Protein AF-A0A7C4ZYW7-F1 (afdb_monomer_lite)

pLDDT: mean 71.48, std 16.15, range [40.38, 89.31]

Sequence (88 aa):
MAQQKETYKGFDIIIDKPTAPTIATTPTAQGTPFAGKLTIGPREIDVVEVAPGTFITSYLPHTSYQSVSDLAKAVIDHTEEFNTTLRS

Structure (mmCIF, N/CA/C/O backbone):
data_AF-A0A7C4ZYW7-F1
#
_entry.id   AF-A0A7C4ZYW7-F1
#
loop_
_atom_site.group_PDB
_atom_site.id
_atom_site.type_symbol
_atom_site.label_atom_id
_atom_site.label_alt_id
_atom_site.label_comp_id
_atom_site.label_asym_id
_atom_site.label_entity_id
_atom_site.label_seq_id
_atom_site.pdbx_PDB_ins_code
_atom_site.Cartn_x
_atom_site.Cartn_y
_atom_site.Cartn_z
_atom_site.occupancy
_atom_site.B_iso_or_equiv
_atom_site.auth_seq_id
_atom_site.auth_comp_id
_atom_site.auth_asym_id
_atom_site.auth_atom_id
_atom_site.pdbx_PDB_model_num
ATOM 1 N N . MET A 1 1 ? 16.816 -1.872 7.796 1.00 50.84 1 MET A N 1
ATOM 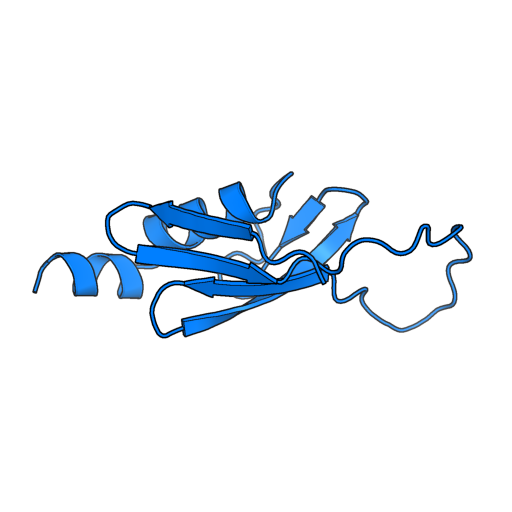2 C CA . MET A 1 1 ? 15.494 -1.797 7.146 1.00 50.84 1 MET A CA 1
ATOM 3 C C . MET A 1 1 ? 14.868 -0.495 7.609 1.00 50.84 1 MET A C 1
ATOM 5 O O . MET A 1 1 ? 14.766 -0.309 8.814 1.00 50.84 1 MET A O 1
ATOM 9 N N . ALA A 1 2 ? 14.600 0.451 6.706 1.00 57.91 2 ALA A N 1
ATOM 10 C CA . ALA A 1 2 ? 13.904 1.687 7.069 1.00 57.91 2 ALA A CA 1
ATOM 11 C C . ALA A 1 2 ? 12.411 1.458 6.844 1.00 57.91 2 ALA A C 1
ATOM 13 O O . ALA A 1 2 ? 11.966 1.379 5.702 1.00 57.91 2 ALA A O 1
ATOM 14 N N . GLN A 1 3 ? 11.670 1.307 7.934 1.00 70.25 3 GLN A N 1
ATOM 15 C CA . GLN A 1 3 ? 10.220 1.201 7.905 1.00 70.25 3 GLN A CA 1
ATOM 16 C C . GLN A 1 3 ? 9.644 2.620 7.914 1.00 70.25 3 GLN A C 1
ATOM 18 O O . GLN A 1 3 ? 9.937 3.405 8.819 1.00 70.25 3 GLN A O 1
ATOM 23 N N . GLN A 1 4 ? 8.862 2.972 6.896 1.00 80.81 4 GLN A N 1
ATOM 24 C CA . GLN A 1 4 ? 8.130 4.237 6.874 1.00 80.81 4 GLN A CA 1
ATOM 25 C C . GLN A 1 4 ? 6.727 3.983 7.413 1.00 80.81 4 GLN A C 1
ATOM 27 O O . GLN A 1 4 ? 5.985 3.190 6.844 1.00 80.81 4 GLN A O 1
ATOM 32 N N . LYS A 1 5 ? 6.356 4.666 8.496 1.00 84.75 5 LYS A N 1
ATOM 33 C CA . LYS A 1 5 ? 5.003 4.619 9.050 1.00 84.75 5 LYS A CA 1
ATOM 34 C C . LYS A 1 5 ? 4.302 5.956 8.823 1.00 84.75 5 LYS A C 1
ATOM 36 O O . LYS A 1 5 ? 4.853 7.003 9.152 1.00 84.75 5 LYS A O 1
ATOM 41 N N . GLU A 1 6 ? 3.090 5.918 8.289 1.00 87.75 6 GLU A N 1
ATOM 42 C CA . GLU A 1 6 ? 2.202 7.073 8.156 1.00 87.75 6 GLU A CA 1
ATOM 43 C C . GLU A 1 6 ? 0.758 6.682 8.492 1.00 87.75 6 GLU A C 1
ATOM 45 O O . GLU A 1 6 ? 0.442 5.505 8.607 1.00 87.75 6 GLU A O 1
ATOM 50 N N . THR A 1 7 ? -0.130 7.656 8.676 1.00 87.19 7 THR A N 1
ATOM 51 C CA . THR A 1 7 ? -1.553 7.397 8.937 1.00 87.19 7 THR A CA 1
ATOM 52 C C . THR A 1 7 ? -2.386 8.116 7.885 1.00 87.19 7 THR A C 1
ATOM 54 O O . THR A 1 7 ? -2.193 9.310 7.652 1.00 87.19 7 THR A O 1
ATOM 57 N N . TYR A 1 8 ? -3.330 7.414 7.255 1.00 86.75 8 TYR A N 1
ATOM 58 C CA . TYR A 1 8 ? -4.211 7.978 6.233 1.00 86.75 8 TYR A CA 1
ATOM 59 C C . TYR A 1 8 ? -5.657 7.539 6.449 1.00 86.75 8 TYR A C 1
ATOM 61 O O . TYR A 1 8 ? -5.940 6.350 6.567 1.00 86.75 8 TYR A O 1
ATOM 69 N N . LYS A 1 9 ? -6.578 8.511 6.518 1.00 82.75 9 LYS A N 1
ATOM 70 C CA . LYS A 1 9 ? -8.009 8.292 6.804 1.00 82.75 9 LYS A CA 1
ATOM 71 C C . LYS A 1 9 ? -8.270 7.388 8.025 1.00 82.75 9 LYS A C 1
ATOM 73 O O . LYS A 1 9 ? -9.247 6.663 8.041 1.00 82.75 9 LYS A O 1
ATOM 78 N N . GLY A 1 10 ? -7.40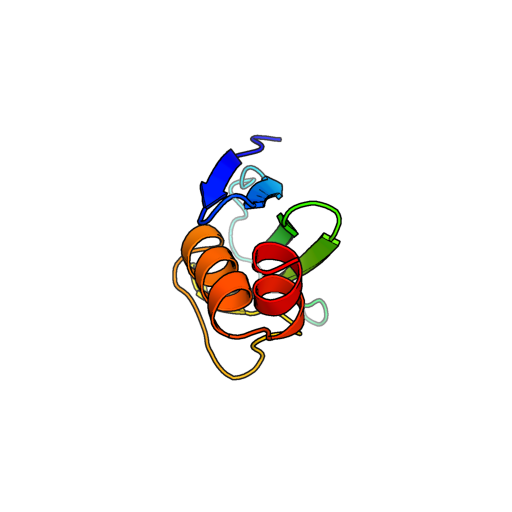8 7.423 9.043 1.00 83.44 10 GLY A N 1
ATOM 79 C CA . GLY A 1 10 ? -7.540 6.586 10.245 1.00 83.44 10 GLY A CA 1
ATOM 80 C C . GLY A 1 10 ? -6.913 5.190 10.146 1.00 83.44 10 GLY A C 1
ATOM 81 O O . GLY A 1 10 ? -6.903 4.476 11.142 1.00 83.44 10 GLY A O 1
ATOM 82 N N . PHE A 1 11 ? -6.337 4.816 9.000 1.00 83.75 11 PHE A N 1
ATOM 83 C CA . PHE A 1 11 ? -5.540 3.598 8.858 1.00 83.75 11 PHE A CA 1
ATOM 84 C C . PHE A 1 11 ? -4.050 3.885 9.030 1.00 83.75 11 PHE A C 1
ATOM 86 O O . PHE A 1 11 ? -3.505 4.780 8.380 1.00 83.75 11 PHE A O 1
ATOM 93 N N . ASP A 1 12 ? -3.379 3.098 9.870 1.00 88.19 12 ASP A N 1
ATOM 94 C CA . ASP A 1 12 ? -1.920 3.043 9.913 1.00 88.19 12 ASP A CA 1
ATOM 95 C C . ASP A 1 12 ? -1.390 2.370 8.643 1.00 88.19 12 ASP A C 1
ATOM 97 O O . ASP A 1 12 ? -1.684 1.211 8.373 1.00 88.19 12 ASP A O 1
ATOM 101 N N . ILE A 1 13 ? -0.589 3.092 7.877 1.00 89.31 13 ILE A N 1
ATOM 102 C CA . ILE A 1 13 ? 0.157 2.592 6.733 1.00 89.31 13 ILE A CA 1
ATOM 103 C C . ILE A 1 13 ? 1.595 2.365 7.192 1.00 89.31 13 ILE A C 1
ATOM 105 O O . ILE A 1 13 ? 2.287 3.293 7.607 1.00 89.31 13 ILE A O 1
ATOM 109 N N . ILE A 1 14 ? 2.062 1.129 7.098 1.00 87.75 14 ILE A N 1
ATOM 110 C CA . ILE A 1 14 ? 3.430 0.731 7.403 1.00 87.75 14 ILE A CA 1
ATOM 111 C C . ILE A 1 14 ? 4.035 0.202 6.109 1.00 87.75 14 ILE A C 1
ATOM 113 O O . ILE A 1 14 ? 3.606 -0.806 5.558 1.00 87.75 14 ILE A O 1
ATOM 117 N N . ILE A 1 15 ? 5.021 0.923 5.598 1.00 85.00 15 ILE A N 1
ATOM 118 C CA . ILE A 1 15 ? 5.745 0.585 4.385 1.00 85.00 15 ILE A CA 1
ATOM 119 C C . ILE A 1 15 ? 7.082 0.007 4.822 1.00 85.00 15 ILE A C 1
ATOM 121 O O . ILE A 1 15 ? 8.015 0.739 5.172 1.00 85.00 15 ILE A O 1
ATOM 125 N N . ASP A 1 16 ? 7.187 -1.312 4.760 1.00 76.69 16 ASP A N 1
ATOM 126 C CA . ASP A 1 16 ? 8.460 -2.010 4.837 1.00 76.69 16 ASP A CA 1
ATOM 127 C C . ASP A 1 16 ? 9.118 -1.941 3.462 1.00 76.69 16 ASP A C 1
ATOM 129 O O . ASP A 1 16 ? 9.143 -2.891 2.672 1.00 76.69 16 ASP A O 1
ATOM 133 N N . LYS A 1 17 ? 9.626 -0.742 3.158 1.00 62.50 17 LYS A N 1
ATOM 134 C CA . LYS A 1 17 ? 10.470 -0.533 1.994 1.00 62.50 17 LYS A CA 1
ATOM 135 C C . LYS A 1 17 ? 11.773 -1.294 2.258 1.00 62.50 17 LYS A C 1
ATOM 137 O O . LYS A 1 17 ? 12.410 -1.062 3.292 1.00 62.50 17 LYS A O 1
ATOM 142 N N . PRO A 1 18 ? 12.243 -2.158 1.345 1.00 52.50 18 PRO A N 1
ATOM 143 C CA . PRO A 1 18 ? 13.632 -2.555 1.376 1.00 52.50 18 PRO A CA 1
ATOM 144 C C . PRO A 1 18 ? 14.426 -1.254 1.265 1.00 52.50 18 PRO A C 1
ATOM 146 O O . PRO A 1 18 ? 14.372 -0.567 0.246 1.00 52.50 18 PRO A O 1
ATOM 149 N N . THR A 1 19 ? 15.112 -0.862 2.346 1.00 44.34 19 THR A N 1
ATOM 150 C CA . THR A 1 19 ? 16.224 0.094 2.272 1.00 44.34 19 THR A CA 1
ATOM 151 C C . THR A 1 19 ? 17.054 -0.390 1.112 1.00 44.34 19 THR A C 1
ATOM 153 O O . THR A 1 19 ? 17.635 -1.466 1.238 1.00 44.34 19 THR A O 1
ATOM 156 N N . ALA A 1 20 ? 16.985 0.311 -0.019 1.00 42.62 20 ALA A N 1
ATOM 157 C CA . ALA A 1 20 ? 17.613 -0.142 -1.240 1.00 42.62 20 ALA A CA 1
ATOM 158 C C . ALA A 1 20 ? 19.039 -0.562 -0.878 1.00 42.62 20 ALA A C 1
ATOM 160 O O . ALA A 1 20 ? 19.781 0.272 -0.349 1.00 42.62 20 ALA A O 1
ATOM 161 N N . PRO A 1 21 ? 19.473 -1.809 -1.118 1.00 41.78 21 PRO A N 1
ATOM 162 C CA . PRO A 1 21 ? 20.842 -1.909 -1.532 1.00 41.78 21 PRO A CA 1
ATOM 163 C C . PRO A 1 21 ? 20.876 -1.159 -2.860 1.00 41.78 21 PRO A C 1
ATOM 165 O O . PRO A 1 21 ? 19.975 -1.266 -3.690 1.00 41.78 21 PRO A O 1
ATOM 168 N N . THR A 1 22 ? 21.892 -0.351 -3.060 1.00 41.88 22 THR A N 1
ATOM 169 C CA . THR A 1 22 ? 22.344 0.024 -4.389 1.00 41.88 22 THR A CA 1
ATOM 170 C C . THR A 1 22 ? 22.489 -1.261 -5.219 1.00 41.88 22 THR A C 1
ATOM 172 O O . THR A 1 22 ? 23.531 -1.904 -5.154 1.00 41.88 22 THR A O 1
ATOM 175 N N . ILE A 1 23 ? 21.455 -1.717 -5.935 1.00 46.47 23 ILE A N 1
ATOM 176 C CA . ILE A 1 23 ? 21.591 -2.877 -6.820 1.00 46.47 23 ILE A CA 1
ATOM 177 C C . ILE A 1 23 ? 21.955 -2.319 -8.186 1.00 46.47 23 ILE A C 1
ATOM 179 O O . ILE A 1 23 ? 21.107 -1.834 -8.933 1.00 46.47 23 ILE A O 1
ATOM 183 N N . ALA A 1 24 ? 23.256 -2.350 -8.474 1.00 40.81 24 ALA A N 1
ATOM 184 C CA . ALA A 1 24 ? 23.757 -2.256 -9.831 1.00 40.81 24 ALA A CA 1
ATOM 185 C C . ALA A 1 24 ? 22.977 -3.257 -10.694 1.00 40.81 24 ALA A C 1
ATOM 187 O O . ALA A 1 24 ? 22.907 -4.448 -10.395 1.00 40.81 24 ALA A O 1
ATOM 188 N N . THR A 1 25 ? 22.336 -2.742 -11.732 1.00 41.25 25 THR A N 1
ATOM 189 C CA . THR A 1 25 ? 21.523 -3.496 -12.674 1.00 41.25 25 THR A CA 1
ATOM 190 C C . THR A 1 25 ? 22.371 -4.538 -13.400 1.00 41.25 25 THR A C 1
ATOM 192 O O . THR A 1 25 ? 23.080 -4.202 -14.348 1.00 41.25 25 THR A O 1
ATOM 195 N N . THR A 1 26 ? 22.225 -5.806 -13.027 1.00 40.88 26 THR A N 1
ATOM 196 C CA . THR A 1 26 ? 22.378 -6.908 -13.981 1.00 40.88 26 THR A CA 1
ATOM 197 C C . THR A 1 26 ? 21.065 -7.690 -13.975 1.00 40.88 26 THR A C 1
ATOM 199 O O . THR A 1 26 ? 20.778 -8.378 -12.996 1.00 40.88 26 THR A O 1
ATOM 202 N N . PRO A 1 27 ? 20.216 -7.554 -15.008 1.00 45.06 27 PRO A N 1
ATOM 203 C CA . PRO A 1 27 ? 18.962 -8.286 -15.081 1.00 45.06 27 PRO A CA 1
ATOM 204 C C . PRO A 1 27 ? 19.271 -9.749 -15.405 1.00 45.06 27 PRO A C 1
ATOM 206 O O . PRO A 1 27 ? 19.618 -10.083 -16.535 1.00 45.06 27 PRO A O 1
ATOM 209 N N . THR A 1 28 ? 19.162 -10.635 -14.419 1.00 40.38 28 THR A N 1
ATOM 210 C CA . THR A 1 28 ? 19.092 -12.078 -14.671 1.00 40.38 28 THR A CA 1
ATOM 211 C C . THR A 1 28 ? 17.643 -12.528 -14.625 1.00 40.38 28 THR A C 1
ATOM 213 O O . THR A 1 28 ? 16.885 -12.151 -13.735 1.00 40.38 28 THR A O 1
ATOM 216 N N . ALA A 1 29 ? 17.275 -13.295 -15.645 1.00 48.50 29 ALA A N 1
ATOM 217 C CA . ALA A 1 29 ? 15.939 -13.775 -15.933 1.00 48.50 29 ALA A CA 1
ATOM 218 C C . ALA A 1 29 ? 15.228 -14.421 -14.728 1.00 48.50 29 ALA A C 1
ATOM 220 O O . ALA A 1 29 ? 15.848 -15.104 -13.918 1.00 48.50 29 ALA A O 1
ATOM 221 N N . GLN A 1 30 ? 13.897 -14.289 -14.723 1.00 42.25 30 GLN A N 1
ATOM 222 C CA . GLN A 1 30 ? 12.964 -15.118 -13.950 1.00 42.25 30 GLN A CA 1
ATOM 223 C C . GLN A 1 30 ? 12.930 -14.860 -12.430 1.00 42.25 30 GLN A C 1
ATOM 225 O O . GLN A 1 30 ? 13.207 -15.723 -11.607 1.00 42.25 30 GLN A O 1
ATOM 230 N N . GLY A 1 31 ? 12.497 -13.663 -12.048 1.00 42.97 31 GLY A N 1
ATOM 231 C CA . GLY A 1 31 ? 12.127 -13.348 -10.671 1.00 42.97 31 GLY A CA 1
ATOM 232 C C . GLY A 1 31 ? 11.577 -11.937 -10.617 1.00 42.97 31 GLY A C 1
ATOM 233 O O . GLY A 1 31 ? 12.331 -10.980 -10.753 1.00 42.97 31 GLY A O 1
ATOM 234 N N . THR A 1 32 ? 10.259 -11.796 -10.503 1.00 47.00 32 THR A N 1
ATOM 235 C CA . THR A 1 32 ? 9.609 -10.498 -10.297 1.00 47.00 32 THR A CA 1
ATOM 236 C C . THR A 1 32 ? 10.276 -9.811 -9.102 1.00 47.00 32 THR A C 1
ATOM 238 O O . THR A 1 32 ? 10.309 -10.415 -8.027 1.00 47.00 32 THR A O 1
ATOM 241 N N . PRO A 1 33 ? 10.839 -8.598 -9.243 1.00 52.91 33 PRO A N 1
ATOM 242 C CA . PRO A 1 33 ? 11.451 -7.916 -8.114 1.00 52.91 33 PRO A CA 1
ATOM 243 C C . PRO A 1 33 ? 10.356 -7.581 -7.098 1.00 52.91 33 PRO A C 1
ATOM 245 O O . PRO A 1 33 ? 9.476 -6.749 -7.324 1.00 52.91 33 PRO A O 1
ATOM 248 N N . PHE A 1 34 ? 10.384 -8.299 -5.977 1.00 55.31 34 PHE A N 1
ATOM 249 C CA . PHE A 1 34 ? 9.555 -8.000 -4.824 1.00 55.31 34 PHE A CA 1
ATOM 250 C C . PHE A 1 34 ? 10.059 -6.699 -4.205 1.00 55.31 34 PHE A C 1
ATOM 252 O O . PHE A 1 34 ? 11.196 -6.624 -3.735 1.00 55.31 34 PHE A O 1
ATOM 259 N N . ALA A 1 35 ? 9.222 -5.668 -4.246 1.00 62.91 35 ALA A N 1
ATOM 260 C CA . ALA A 1 35 ? 9.636 -4.309 -3.932 1.00 62.91 35 ALA A CA 1
ATOM 261 C C . ALA A 1 35 ? 9.351 -3.897 -2.492 1.00 62.91 35 ALA A C 1
ATOM 263 O O . ALA A 1 35 ? 9.853 -2.865 -2.062 1.00 62.91 35 ALA A O 1
ATOM 264 N N . GLY A 1 36 ? 8.565 -4.672 -1.743 1.00 73.00 36 GLY A N 1
ATOM 265 C CA . GLY A 1 36 ? 8.313 -4.424 -0.327 1.00 73.00 36 GLY A CA 1
ATOM 266 C C . GLY A 1 36 ? 6.987 -4.991 0.168 1.00 73.00 36 GLY A C 1
ATOM 267 O O . GLY A 1 36 ? 6.128 -5.397 -0.619 1.00 73.00 36 GLY A O 1
ATOM 268 N N . LYS A 1 37 ? 6.831 -4.996 1.496 1.00 80.75 37 LYS A N 1
ATOM 269 C CA . LYS A 1 37 ? 5.548 -5.258 2.159 1.00 80.75 37 LYS A CA 1
ATOM 270 C C . LYS A 1 37 ? 4.894 -3.937 2.541 1.00 80.75 37 LYS A C 1
ATOM 272 O O . LYS A 1 37 ? 5.545 -3.040 3.077 1.00 80.75 37 LYS A O 1
ATOM 277 N N . LEU A 1 38 ? 3.607 -3.830 2.245 1.00 85.50 38 LEU A N 1
ATOM 278 C CA . LEU A 1 38 ? 2.761 -2.712 2.620 1.00 85.50 38 LEU A CA 1
ATOM 279 C C . LEU A 1 38 ? 1.711 -3.218 3.600 1.00 85.50 38 LEU A C 1
ATOM 281 O O . LEU A 1 38 ? 0.857 -4.014 3.234 1.00 85.50 38 LEU A O 1
ATOM 285 N N . THR A 1 39 ? 1.732 -2.731 4.827 1.00 87.62 39 THR A N 1
ATOM 286 C CA . THR A 1 39 ? 0.718 -3.062 5.826 1.00 87.62 39 THR A CA 1
ATOM 287 C C . THR A 1 39 ? -0.216 -1.870 5.993 1.00 87.62 39 THR A C 1
ATOM 289 O O . THR A 1 39 ? 0.240 -0.753 6.216 1.00 87.62 39 THR A O 1
ATOM 292 N N . ILE A 1 40 ? -1.523 -2.085 5.863 1.00 86.75 40 ILE A N 1
ATOM 293 C CA . ILE A 1 40 ? -2.573 -1.080 6.047 1.00 86.75 40 ILE A CA 1
ATOM 294 C C . ILE A 1 40 ? -3.508 -1.568 7.157 1.00 86.75 40 ILE A C 1
ATOM 296 O O . ILE A 1 40 ? -4.292 -2.503 6.972 1.00 86.75 40 ILE A O 1
ATOM 300 N N . GLY A 1 41 ? -3.420 -0.946 8.330 1.00 84.44 41 GLY A N 1
ATOM 301 C CA . GLY A 1 41 ? -4.114 -1.384 9.537 1.00 84.44 41 GLY A CA 1
ATOM 302 C C . GLY A 1 41 ? -3.762 -2.842 9.873 1.00 84.44 41 GLY A C 1
ATOM 303 O O . GLY A 1 41 ? -2.584 -3.149 10.043 1.00 84.44 41 GLY A O 1
ATOM 304 N N . PRO A 1 42 ? -4.745 -3.759 9.958 1.00 81.62 42 PRO A N 1
ATOM 305 C CA . PRO A 1 42 ? -4.497 -5.176 10.222 1.00 81.62 42 PRO A CA 1
ATOM 306 C C . PRO A 1 42 ? -4.134 -5.995 8.969 1.00 81.62 42 PRO A C 1
ATOM 308 O O . PRO A 1 42 ? -4.005 -7.214 9.071 1.00 81.62 42 PRO A O 1
ATOM 311 N N . ARG A 1 43 ? -4.041 -5.381 7.781 1.00 83.00 43 ARG A N 1
ATOM 312 C CA . ARG A 1 43 ? -3.854 -6.106 6.516 1.00 83.00 43 ARG A CA 1
ATOM 313 C C . ARG A 1 43 ? -2.457 -5.929 5.963 1.00 83.00 43 ARG A C 1
ATOM 315 O O . ARG A 1 43 ? -1.981 -4.808 5.858 1.00 83.00 43 ARG A O 1
ATOM 322 N N . GLU A 1 44 ? -1.856 -7.022 5.520 1.00 84.62 44 GLU A N 1
ATOM 323 C CA . GLU A 1 44 ? -0.605 -7.008 4.766 1.00 84.62 44 GLU A CA 1
ATOM 324 C C . GLU A 1 44 ? -0.885 -7.167 3.270 1.00 84.62 44 GLU A C 1
ATOM 326 O O . GLU A 1 44 ? -1.739 -7.950 2.850 1.00 84.62 44 GLU A O 1
ATOM 331 N N . ILE A 1 45 ? -0.163 -6.397 2.468 1.00 83.62 45 ILE A N 1
ATOM 332 C CA . ILE A 1 45 ? -0.323 -6.276 1.028 1.00 83.62 45 ILE A CA 1
ATOM 333 C C . ILE A 1 45 ? 1.057 -6.386 0.393 1.00 83.62 45 ILE A C 1
ATOM 335 O O . ILE A 1 45 ? 1.985 -5.646 0.725 1.00 83.62 45 ILE A O 1
ATOM 339 N N . ASP A 1 46 ? 1.187 -7.307 -0.552 1.00 82.25 46 ASP A N 1
ATOM 340 C CA . ASP A 1 46 ? 2.405 -7.439 -1.335 1.00 82.25 46 ASP A CA 1
ATOM 341 C C . ASP A 1 46 ? 2.432 -6.388 -2.457 1.00 82.25 46 ASP A C 1
ATOM 343 O O . ASP A 1 46 ? 1.430 -6.136 -3.145 1.00 82.25 46 ASP A O 1
ATOM 347 N N . VAL A 1 47 ? 3.595 -5.752 -2.619 1.00 81.38 47 VAL A N 1
ATOM 348 C CA . VAL A 1 47 ? 3.830 -4.700 -3.612 1.00 81.38 47 VAL A CA 1
ATOM 349 C C . VAL A 1 47 ? 4.967 -5.119 -4.534 1.00 81.38 47 VAL A C 1
ATOM 351 O O . VAL A 1 47 ? 6.030 -5.572 -4.100 1.00 81.38 47 VAL A O 1
ATOM 354 N N . VAL A 1 48 ? 4.739 -4.947 -5.831 1.00 80.12 48 VAL A N 1
ATOM 355 C CA . VAL A 1 48 ? 5.686 -5.305 -6.887 1.00 80.12 48 VAL A CA 1
ATOM 356 C C . VAL A 1 48 ? 6.107 -4.039 -7.615 1.00 80.12 48 VAL A C 1
ATOM 358 O O . VAL A 1 48 ? 5.267 -3.220 -7.981 1.00 80.12 48 VAL A O 1
ATOM 361 N N . GLU A 1 49 ? 7.406 -3.877 -7.840 1.00 78.31 49 GLU A N 1
ATOM 362 C CA . GLU A 1 49 ? 7.948 -2.798 -8.665 1.00 78.31 49 GLU A CA 1
ATOM 363 C C . GLU A 1 49 ? 8.117 -3.330 -10.085 1.00 78.31 49 GLU A C 1
ATOM 365 O O . GLU A 1 49 ? 8.918 -4.222 -10.339 1.00 78.31 49 GLU A O 1
ATOM 370 N N . VAL A 1 50 ? 7.317 -2.827 -11.019 1.00 77.00 50 VAL A N 1
ATOM 371 C CA . VAL A 1 50 ? 7.342 -3.289 -12.419 1.00 77.00 50 VAL A CA 1
ATOM 372 C C . VAL A 1 50 ? 8.319 -2.498 -13.281 1.00 77.00 50 VAL A C 1
ATOM 374 O O . VAL A 1 50 ? 8.768 -2.985 -14.316 1.00 77.00 50 VAL A O 1
ATOM 377 N N . ALA A 1 51 ? 8.669 -1.292 -12.848 1.00 73.94 51 ALA A N 1
ATOM 378 C CA . ALA A 1 51 ? 9.709 -0.454 -13.426 1.00 73.94 51 ALA A CA 1
ATOM 379 C C . ALA A 1 51 ? 10.299 0.428 -12.314 1.00 73.94 51 ALA A C 1
ATOM 381 O O . ALA A 1 51 ? 9.624 0.617 -11.306 1.00 73.94 51 ALA A O 1
ATOM 382 N N . PRO A 1 52 ? 11.508 0.994 -12.471 1.00 72.12 52 PRO A N 1
ATOM 383 C CA . PRO A 1 52 ? 12.116 1.839 -11.447 1.00 72.12 52 PRO A CA 1
ATOM 384 C C . PRO A 1 52 ? 11.175 2.960 -10.982 1.00 72.12 52 PRO A C 1
ATOM 386 O O . PRO A 1 52 ? 10.755 3.799 -11.779 1.00 72.12 52 PRO A O 1
ATOM 389 N N . GLY A 1 53 ? 10.826 2.952 -9.697 1.00 70.94 53 GLY A N 1
ATOM 390 C CA . GLY A 1 53 ? 9.885 3.886 -9.079 1.00 70.94 53 GLY A CA 1
ATOM 391 C C . GLY A 1 53 ? 8.406 3.589 -9.338 1.00 70.94 53 GLY A C 1
ATOM 392 O O . GLY A 1 53 ? 7.566 4.255 -8.756 1.00 70.94 53 GLY A O 1
ATOM 393 N N . THR A 1 54 ? 8.068 2.592 -10.155 1.00 81.50 54 THR A N 1
ATOM 394 C CA . THR A 1 54 ? 6.695 2.254 -10.552 1.00 81.50 54 THR A CA 1
ATOM 395 C C . THR A 1 54 ? 6.217 0.981 -9.857 1.00 81.50 54 THR A C 1
ATOM 397 O O . THR A 1 54 ? 6.677 -0.122 -10.156 1.00 81.50 54 THR A O 1
ATOM 400 N N . PHE A 1 55 ? 5.236 1.131 -8.973 1.00 83.06 55 PHE A N 1
ATOM 401 C CA . PHE A 1 55 ? 4.719 0.083 -8.098 1.00 83.06 55 PHE A CA 1
ATOM 402 C C . PHE A 1 55 ? 3.282 -0.301 -8.455 1.00 83.06 55 PHE A C 1
ATOM 404 O O . PHE A 1 55 ? 2.461 0.558 -8.783 1.00 83.06 55 PHE A O 1
ATOM 411 N N . ILE A 1 56 ? 2.976 -1.591 -8.339 1.00 83.62 56 ILE A N 1
ATOM 412 C CA . ILE A 1 56 ? 1.632 -2.165 -8.462 1.00 83.62 56 ILE A CA 1
ATOM 413 C C . ILE A 1 56 ? 1.356 -3.112 -7.290 1.00 83.62 56 ILE A C 1
ATOM 415 O O . ILE A 1 56 ? 2.269 -3.574 -6.601 1.00 83.62 56 ILE A O 1
ATOM 419 N N . THR A 1 57 ? 0.085 -3.434 -7.079 1.00 82.62 57 THR A N 1
ATOM 420 C CA . THR A 1 57 ? -0.353 -4.414 -6.081 1.00 82.62 57 THR A CA 1
ATOM 421 C C . THR A 1 57 ? -1.488 -5.266 -6.635 1.00 82.62 57 THR A C 1
ATOM 423 O O . THR A 1 57 ? -2.183 -4.849 -7.559 1.00 82.62 57 THR A O 1
ATOM 426 N N . SER A 1 58 ? -1.716 -6.440 -6.050 1.00 80.69 58 SER A N 1
ATOM 427 C CA . SER A 1 58 ? -2.804 -7.351 -6.422 1.00 80.69 58 SER A CA 1
ATOM 428 C C . SER A 1 58 ? -4.198 -6.723 -6.305 1.00 80.69 58 SER A C 1
ATOM 430 O O . SER A 1 58 ? -5.105 -7.138 -7.017 1.00 80.69 58 SER A O 1
ATOM 432 N N . TYR A 1 59 ? -4.370 -5.714 -5.444 1.00 79.38 59 TYR A N 1
ATOM 433 C CA . TYR A 1 59 ? -5.633 -4.978 -5.303 1.00 79.38 59 TYR A CA 1
ATOM 434 C C . TYR A 1 59 ? -5.880 -3.981 -6.446 1.00 79.38 59 TYR A C 1
ATOM 436 O O . TYR A 1 59 ? -7.026 -3.680 -6.761 1.00 79.38 59 TYR A O 1
ATOM 444 N N . LEU A 1 60 ? -4.815 -3.477 -7.078 1.00 81.38 60 LEU A N 1
ATOM 445 C CA . LEU A 1 60 ? -4.859 -2.486 -8.158 1.00 81.38 60 LEU A CA 1
ATOM 446 C C . LEU A 1 60 ? -3.869 -2.884 -9.273 1.00 81.38 60 LEU A C 1
ATOM 448 O O . LEU A 1 60 ? -2.887 -2.182 -9.511 1.00 81.38 60 LEU A O 1
ATOM 452 N N . PRO A 1 61 ? -4.092 -4.016 -9.969 1.00 75.50 61 PRO A N 1
ATOM 453 C CA . PRO A 1 61 ? -3.116 -4.570 -10.912 1.00 75.50 61 PRO A CA 1
ATOM 454 C C . PRO A 1 61 ? -2.996 -3.765 -12.215 1.00 75.50 61 PRO A C 1
ATOM 456 O O . PRO A 1 61 ? -2.012 -3.902 -12.937 1.00 75.50 61 PRO A O 1
ATOM 459 N N . HIS A 1 62 ? -3.991 -2.929 -12.524 1.00 79.12 62 HIS A N 1
ATOM 460 C CA . HIS A 1 62 ? -4.037 -2.108 -13.739 1.00 79.12 62 HIS A CA 1
ATOM 461 C C . HIS A 1 62 ? -3.646 -0.646 -13.505 1.00 79.12 62 HIS A C 1
ATOM 463 O O . HIS A 1 62 ? -3.620 0.131 -14.459 1.00 79.12 62 HIS A O 1
ATOM 469 N N . THR A 1 63 ? -3.331 -0.275 -12.263 1.00 79.62 63 THR A N 1
ATOM 470 C CA . THR A 1 63 ? -2.960 1.093 -11.909 1.00 79.62 63 THR A CA 1
ATOM 471 C C . THR A 1 63 ? -1.580 1.090 -11.281 1.00 79.62 63 THR A C 1
ATOM 473 O O . THR A 1 63 ? -1.341 0.444 -10.264 1.00 79.62 63 THR A O 1
ATOM 476 N N . SER A 1 64 ? -0.660 1.814 -11.907 1.00 83.75 64 SER A N 1
ATOM 477 C CA . SER A 1 64 ? 0.720 1.923 -11.456 1.00 83.75 64 SER A CA 1
ATOM 478 C C . SER A 1 64 ? 0.968 3.247 -10.749 1.00 83.75 64 SER A C 1
ATOM 480 O O . SER A 1 64 ? 0.548 4.297 -11.234 1.00 83.75 64 SER A O 1
ATOM 482 N N . TYR A 1 65 ? 1.722 3.203 -9.657 1.00 84.38 65 TYR A N 1
ATOM 483 C CA . TYR A 1 65 ? 1.972 4.349 -8.791 1.00 84.38 65 TYR A CA 1
ATOM 484 C C . TYR A 1 65 ? 3.462 4.639 -8.682 1.00 84.38 65 TYR A C 1
ATOM 486 O O . TYR A 1 65 ? 4.266 3.718 -8.603 1.00 84.38 65 TYR A O 1
ATOM 494 N N . GLN A 1 66 ? 3.835 5.919 -8.614 1.00 82.62 66 GLN A N 1
ATOM 495 C CA . GLN A 1 66 ? 5.244 6.325 -8.491 1.00 82.62 66 GLN A CA 1
ATOM 496 C C . GLN A 1 66 ? 5.788 6.231 -7.049 1.00 82.62 66 GLN A C 1
ATOM 498 O O . GLN A 1 66 ? 6.940 6.555 -6.761 1.00 82.62 66 GLN A O 1
ATOM 503 N N . SER A 1 67 ? 4.935 5.843 -6.098 1.00 80.62 67 SER A N 1
ATOM 504 C CA . SER A 1 67 ? 5.285 5.684 -4.690 1.00 80.62 67 SER A CA 1
ATOM 505 C C . SER A 1 67 ? 4.364 4.671 -4.025 1.00 80.62 67 SER A C 1
ATOM 507 O O . SER A 1 67 ? 3.154 4.679 -4.249 1.00 80.62 67 SER A O 1
ATOM 509 N N . VAL A 1 68 ? 4.928 3.847 -3.141 1.00 80.81 68 VAL A N 1
ATOM 510 C CA . VAL A 1 68 ? 4.163 2.881 -2.338 1.00 80.81 68 VAL A CA 1
ATOM 511 C C . VAL A 1 68 ? 3.167 3.585 -1.406 1.00 80.81 68 VAL A C 1
ATOM 513 O O . VAL A 1 68 ? 2.096 3.052 -1.148 1.00 80.81 68 VAL A O 1
ATOM 516 N N . SER A 1 69 ? 3.471 4.807 -0.951 1.00 83.62 69 SER A N 1
ATOM 517 C CA . SER A 1 69 ? 2.542 5.618 -0.144 1.00 83.62 69 SER A CA 1
ATOM 518 C C . SER A 1 69 ? 1.300 6.029 -0.943 1.00 83.62 69 SER A C 1
ATOM 520 O O . SER A 1 69 ? 0.184 5.968 -0.431 1.00 83.62 69 SER A O 1
ATOM 522 N N . ASP A 1 70 ? 1.479 6.404 -2.212 1.00 86.44 70 ASP A N 1
ATOM 523 C CA . ASP A 1 70 ? 0.367 6.791 -3.088 1.00 86.44 70 ASP A CA 1
ATOM 524 C C . ASP A 1 70 ? -0.492 5.576 -3.455 1.00 86.44 70 ASP A C 1
ATOM 526 O O . ASP A 1 70 ? -1.716 5.612 -3.336 1.00 86.44 70 ASP A O 1
ATOM 530 N N . LEU A 1 71 ? 0.168 4.451 -3.751 1.00 86.44 71 LEU A N 1
ATOM 531 C CA . LEU A 1 71 ? -0.480 3.154 -3.920 1.00 86.44 71 LEU A CA 1
ATOM 532 C C . LEU A 1 71 ? -1.305 2.773 -2.685 1.00 86.44 71 LEU A C 1
ATOM 534 O O . LEU A 1 71 ? -2.461 2.388 -2.820 1.00 86.44 71 LEU A O 1
ATOM 538 N N . ALA A 1 72 ? -0.752 2.912 -1.477 1.00 86.44 72 ALA A N 1
ATOM 539 C CA . ALA A 1 72 ? -1.450 2.587 -0.233 1.00 86.44 72 ALA A CA 1
ATOM 540 C C . ALA A 1 72 ? -2.707 3.441 -0.026 1.00 86.44 72 ALA A C 1
ATOM 542 O O . ALA A 1 72 ? -3.768 2.922 0.323 1.00 86.44 72 ALA A O 1
ATOM 543 N N . LYS A 1 73 ? -2.605 4.747 -0.288 1.00 87.94 73 LYS A N 1
ATOM 544 C CA . LYS A 1 73 ? -3.740 5.677 -0.226 1.00 87.94 73 LYS A CA 1
ATOM 545 C C . LYS A 1 73 ? -4.818 5.307 -1.234 1.00 87.94 73 LYS A C 1
ATOM 547 O O . LYS A 1 73 ? -5.994 5.296 -0.879 1.00 87.94 73 LYS A O 1
ATOM 552 N N . ALA A 1 74 ? -4.420 4.950 -2.452 1.00 88.19 74 ALA A N 1
ATOM 553 C CA . ALA A 1 74 ? -5.346 4.510 -3.481 1.00 88.19 74 ALA A CA 1
ATOM 554 C C . ALA A 1 74 ? -6.021 3.179 -3.131 1.00 88.19 74 ALA A C 1
ATOM 556 O O . ALA A 1 74 ? -7.218 3.038 -3.348 1.00 88.19 74 ALA A O 1
ATOM 557 N N . VAL A 1 75 ? -5.301 2.225 -2.534 1.00 86.69 75 VAL A N 1
ATOM 558 C CA . VAL A 1 75 ? -5.901 0.975 -2.042 1.00 86.69 75 VAL A CA 1
ATOM 559 C C . VAL A 1 75 ? -6.980 1.268 -0.999 1.00 86.69 75 VAL A C 1
ATOM 561 O O . VAL A 1 75 ? -8.069 0.705 -1.089 1.00 86.69 75 VAL A O 1
ATOM 564 N N . ILE A 1 76 ? -6.718 2.173 -0.051 1.00 86.38 76 ILE A N 1
ATOM 565 C CA . ILE A 1 76 ? -7.711 2.586 0.955 1.00 86.38 76 ILE A CA 1
ATOM 566 C C . ILE A 1 76 ? -8.928 3.248 0.294 1.00 86.38 76 ILE A C 1
ATOM 568 O O . ILE A 1 76 ? -10.053 3.032 0.736 1.00 86.38 76 ILE A O 1
ATOM 572 N N . ASP A 1 77 ? -8.717 4.057 -0.746 1.00 85.12 77 ASP A N 1
ATOM 573 C CA . ASP A 1 77 ? -9.793 4.789 -1.422 1.00 85.12 77 ASP A CA 1
ATOM 574 C C . ASP A 1 77 ? -10.663 3.889 -2.316 1.00 85.12 77 ASP A C 1
ATOM 576 O O . ASP A 1 77 ? -11.889 3.993 -2.291 1.00 85.12 77 ASP A O 1
ATOM 580 N N . HIS A 1 78 ? -10.034 2.976 -3.062 1.00 77.88 78 HIS A N 1
ATOM 581 C CA . HIS A 1 78 ? -10.684 2.144 -4.077 1.00 77.88 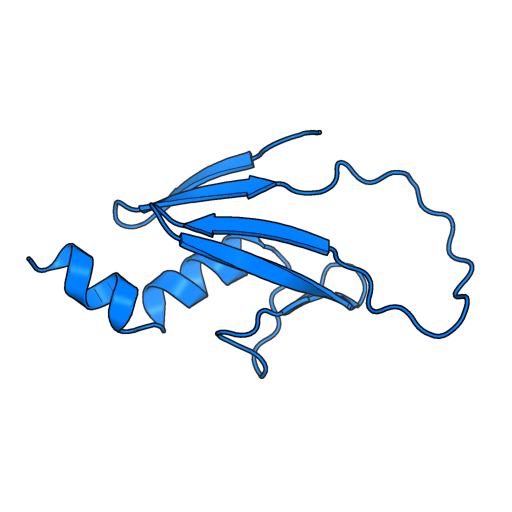78 HIS A CA 1
ATOM 582 C C . HIS A 1 78 ? -11.207 0.804 -3.565 1.00 77.88 78 HIS A C 1
ATOM 584 O O . HIS A 1 78 ? -12.074 0.210 -4.205 1.00 77.88 78 HIS A O 1
ATOM 590 N N . THR A 1 79 ? -10.702 0.302 -2.441 1.00 73.19 79 THR A N 1
ATOM 591 C CA . THR A 1 79 ? -11.143 -0.996 -1.924 1.00 73.19 79 THR A CA 1
ATOM 592 C C . THR A 1 79 ? -12.275 -0.777 -0.927 1.00 73.19 79 THR A C 1
ATOM 594 O O . THR A 1 79 ? -12.065 -0.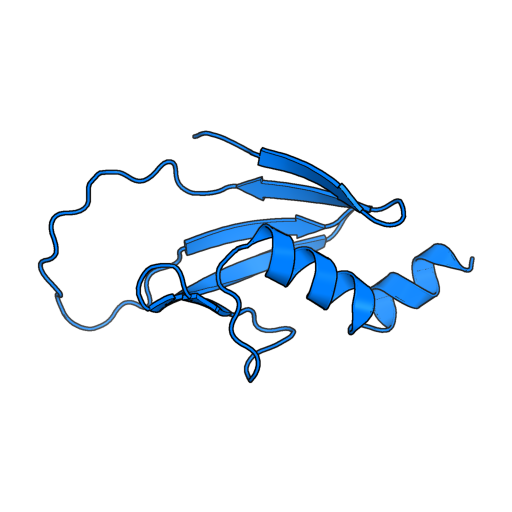254 0.171 1.00 73.19 79 THR A O 1
ATOM 597 N N . GLU A 1 80 ? -13.485 -1.209 -1.289 1.00 67.88 80 GLU A N 1
ATOM 598 C CA . GLU A 1 80 ? -14.671 -1.078 -0.433 1.00 67.88 80 GLU A CA 1
ATOM 599 C C . GLU A 1 80 ? -14.463 -1.678 0.965 1.00 67.88 80 GLU A C 1
ATOM 601 O O . GLU A 1 80 ? -14.934 -1.096 1.936 1.00 67.88 80 GLU A O 1
ATOM 606 N N . GLU A 1 81 ? -13.678 -2.755 1.095 1.00 66.06 81 GLU A N 1
ATOM 607 C CA . GLU A 1 81 ? -13.372 -3.395 2.385 1.00 66.06 81 GLU A CA 1
ATOM 608 C C . GLU A 1 81 ? -12.717 -2.453 3.416 1.00 66.06 81 GLU A C 1
ATOM 610 O O . GLU A 1 81 ? -12.996 -2.555 4.618 1.00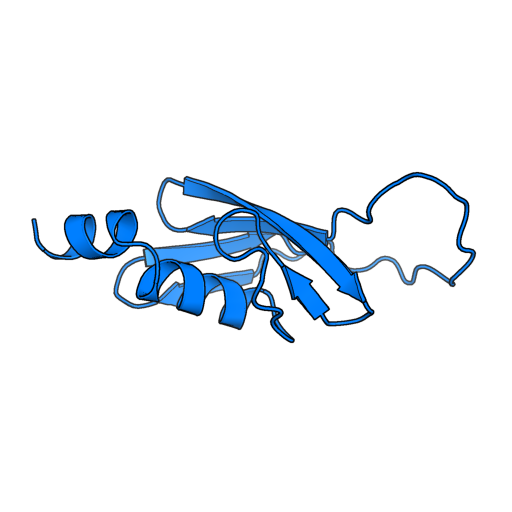 66.06 81 GLU A O 1
ATOM 615 N N . PHE A 1 82 ? -11.877 -1.508 2.978 1.00 66.12 82 PHE A N 1
ATOM 616 C CA . PHE A 1 82 ? -11.310 -0.491 3.873 1.00 66.12 82 PHE A CA 1
ATOM 617 C C . PHE A 1 82 ? -12.318 0.640 4.145 1.00 66.12 82 PHE A C 1
ATOM 619 O O . PHE A 1 82 ? -12.401 1.131 5.271 1.00 66.12 82 PHE A O 1
ATOM 626 N N . ASN A 1 83 ? -13.160 0.999 3.172 1.00 58.97 83 ASN A N 1
ATOM 627 C CA . ASN A 1 83 ? -14.202 2.016 3.353 1.00 58.97 83 ASN A CA 1
ATOM 628 C C . ASN A 1 83 ? -15.343 1.569 4.289 1.00 58.97 83 ASN A C 1
ATOM 630 O O . ASN A 1 83 ? -15.859 2.394 5.045 1.00 58.97 83 ASN A O 1
ATOM 634 N N . THR A 1 84 ? -15.7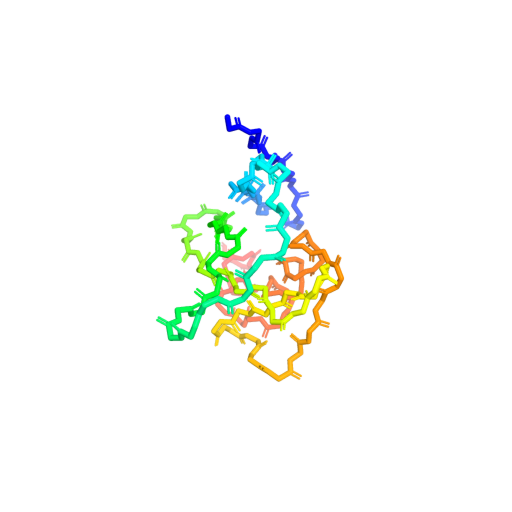31 0.288 4.292 1.00 56.16 84 THR A N 1
ATOM 635 C CA . THR A 1 84 ? -16.761 -0.241 5.209 1.00 56.16 84 THR A CA 1
ATOM 636 C C . THR A 1 84 ? -16.305 -0.252 6.666 1.00 56.16 84 THR A C 1
ATOM 638 O O . THR A 1 84 ? -17.115 -0.016 7.561 1.00 56.16 84 THR A O 1
ATOM 641 N N . THR A 1 85 ? -15.008 -0.456 6.911 1.00 51.66 85 THR A N 1
ATOM 642 C CA . THR A 1 85 ? -14.440 -0.503 8.269 1.00 51.66 85 THR A CA 1
ATOM 643 C C . THR A 1 85 ? -14.410 0.881 8.933 1.00 51.66 85 THR A C 1
ATOM 645 O O . THR A 1 85 ? -14.559 0.976 10.142 1.00 51.66 85 THR A O 1
ATOM 648 N N . LEU A 1 86 ? -14.293 1.970 8.160 1.00 54.31 86 LEU A N 1
ATOM 649 C CA . LEU A 1 86 ? -14.343 3.347 8.682 1.00 54.31 86 LEU A CA 1
ATOM 650 C C . LEU A 1 86 ? -15.754 3.850 9.027 1.00 54.31 86 LEU A C 1
ATOM 652 O O . LEU A 1 86 ? -15.890 4.927 9.604 1.00 54.31 86 LEU A O 1
ATOM 656 N N . ARG A 1 87 ? -16.802 3.124 8.623 1.00 53.12 87 ARG A N 1
ATOM 657 C CA . ARG A 1 87 ? -18.207 3.532 8.801 1.00 53.12 87 ARG A CA 1
ATOM 658 C C . ARG A 1 87 ? -18.966 2.733 9.865 1.00 53.12 87 ARG A C 1
ATOM 660 O O . ARG A 1 87 ? -20.154 2.999 10.042 1.00 53.12 87 ARG A O 1
ATOM 667 N N . SER A 1 88 ? -18.316 1.773 10.522 1.00 46.88 88 SER A N 1
ATOM 668 C CA . SER A 1 88 ? -18.896 0.960 11.606 1.00 46.88 88 SER A CA 1
ATOM 669 C C . SER A 1 88 ? -18.366 1.419 12.956 1.00 46.88 88 SER A C 1
ATOM 671 O O . SER A 1 88 ? -19.167 1.438 13.913 1.00 46.88 88 SER A O 1
#

Secondary structure (DSSP, 8-state):
-EEEEEEETTEEEEEEE-----------SS---EEEEEEETTEEEEEEEEETTEEEETTEEEEEESSHHHHHHHHHHH-HHHHHHTT-

Foldseek 3Di:
DDWDWDADLRKIKIWQAPPDDPDDDDDDDDDQPFGTWIDTHPDIWTWTAPDQQWIDTPQGNPDIDSDVVVVNNVSCVPPVVNVVVSVD

Radius of gyration: 13.81 Å; chains: 1; bounding box: 43×23×28 Å